Protein AF-A0A7X7MYJ8-F1 (afdb_monomer)

Radius of gyration: 13.51 Å; Cα contacts (8 Å, |Δi|>4): 88; chains: 1; bounding box: 29×26×34 Å

Sequence (82 aa):
MIKNRELPDSYPDFMVRSWNIYTFTLREKFINNIGFVLLSKEWVKALSLWIGNRRCLEVMAGSGVLSAELRKQGVNIIATDD

pLDDT: mean 84.58, std 13.77, range [42.75, 98.31]

Foldseek 3Di:
DDDPLDAAQDDDPCLVPPPDPVNVVVQVVCCVRPRNDRDHLPVLLVVLVVCDADAEEAECCPVVSSVVSSVVVVHNYDYPDD

Nearest PDB structures (foldseek):
  5bp9-assembly1_A  TM=7.375E-01  e=7.769E-02  Bacteroides fragilis NCTC 9343
  2i6g-assembly2_B  TM=6.113E-01  e=1.582E-01  Salmonella enterica subsp. enterica serovar Typhimurium str. LT2
  4dq0-assembly1_A  TM=6.016E-01  e=3.018E-01  Escherichia coli O157:H7 str. Sakai
  1r74-assembly1_A-2  TM=5.015E-01  e=7.460E-01  Homo sapiens
  3fkd-assembly2_B  TM=6.070E-01  e=2.547E+00  Porphyromonas gingivalis

Solvent-accessible surface area (backbone atoms only — no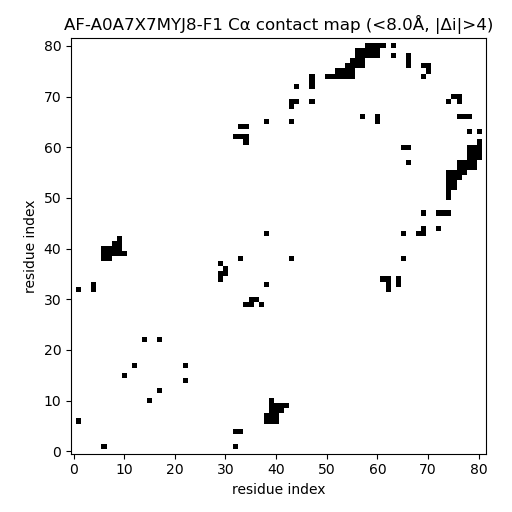t comparable to full-atom values): 5062 Å² total; per-residue (Å²): 139,67,76,87,85,52,67,46,64,67,78,62,64,65,78,78,73,45,94,46,76,68,50,56,62,48,46,56,54,39,40,79,74,53,26,88,68,92,70,26,48,55,56,50,52,55,49,44,63,71,56,46,91,49,82,46,74,41,77,81,33,64,75,38,46,66,58,54,53,35,42,77,70,69,36,51,65,46,62,37,70,129

Secondary structure (DSSP, 8-state):
--SSSPPPSS--HHHHH---HHHHHHHHHHHHHT-SS---HHHHHHHHHHHTT-EEEESS-TT-HHHHHHHHTT-EEEES--

Mean predicted aligned error: 5.66 Å

Structure (mmCIF, N/CA/C/O backbone):
data_AF-A0A7X7MYJ8-F1
#
_entry.id   AF-A0A7X7MYJ8-F1
#
loop_
_atom_site.group_PDB
_atom_site.id
_atom_site.type_symbol
_atom_site.label_atom_id
_atom_site.label_alt_id
_atom_site.label_comp_id
_atom_site.label_asym_id
_atom_site.label_entity_id
_atom_site.label_seq_id
_atom_site.pdbx_PDB_ins_code
_atom_site.Cartn_x
_atom_site.Cartn_y
_atom_site.Cartn_z
_atom_site.occupancy
_atom_site.B_iso_or_equiv
_atom_site.auth_seq_id
_atom_site.auth_comp_id
_atom_site.auth_asym_id
_atom_site.auth_atom_id
_atom_site.pdbx_PDB_model_num
ATOM 1 N N . MET A 1 1 ? 15.432 -4.335 -6.086 1.00 49.44 1 MET A N 1
ATOM 2 C CA . MET A 1 1 ? 14.854 -3.048 -5.653 1.00 49.44 1 MET A CA 1
ATOM 3 C C . MET A 1 1 ? 13.510 -3.194 -4.931 1.00 49.44 1 MET A C 1
ATOM 5 O O . MET A 1 1 ? 12.968 -2.187 -4.524 1.00 49.44 1 MET A O 1
ATOM 9 N N . ILE A 1 2 ? 13.032 -4.417 -4.662 1.00 50.94 2 ILE A N 1
ATOM 10 C CA . ILE A 1 2 ? 12.101 -4.713 -3.562 1.00 50.94 2 ILE A CA 1
ATOM 11 C C . ILE A 1 2 ? 12.697 -5.941 -2.866 1.00 50.94 2 ILE A C 1
ATOM 13 O O . ILE A 1 2 ? 12.377 -7.079 -3.190 1.00 50.94 2 ILE A O 1
ATOM 17 N N . LYS A 1 3 ? 13.715 -5.733 -2.029 1.00 42.75 3 LYS A N 1
ATOM 18 C CA . LYS A 1 3 ? 14.124 -6.756 -1.059 1.00 42.75 3 LYS A CA 1
ATOM 19 C C . LYS A 1 3 ? 13.323 -6.417 0.197 1.00 42.75 3 LYS A C 1
ATOM 21 O O . LYS A 1 3 ? 13.337 -5.260 0.591 1.00 42.75 3 LYS A O 1
ATOM 26 N N . ASN A 1 4 ? 12.610 -7.392 0.762 1.00 53.66 4 ASN A N 1
ATOM 27 C CA . ASN A 1 4 ? 11.849 -7.301 2.025 1.00 53.66 4 ASN A CA 1
ATOM 28 C C . ASN A 1 4 ? 10.398 -6.779 1.962 1.00 53.66 4 ASN A C 1
ATOM 30 O O . ASN A 1 4 ? 9.832 -6.493 3.009 1.00 53.66 4 ASN A O 1
ATOM 34 N N . ARG A 1 5 ? 9.759 -6.708 0.780 1.00 63.50 5 ARG A N 1
ATOM 35 C CA . ARG A 1 5 ? 8.374 -6.190 0.627 1.00 63.50 5 ARG A CA 1
ATOM 36 C C . ARG A 1 5 ? 8.183 -4.759 1.166 1.00 63.50 5 ARG A C 1
ATOM 38 O O . ARG A 1 5 ? 7.068 -4.366 1.490 1.00 63.50 5 ARG A O 1
ATOM 45 N N . GLU A 1 6 ? 9.257 -3.981 1.263 1.00 77.69 6 GLU A N 1
ATOM 46 C CA . GLU A 1 6 ? 9.191 -2.582 1.683 1.00 77.69 6 GLU A CA 1
ATOM 47 C C . GLU A 1 6 ? 8.982 -1.668 0.475 1.00 77.69 6 GLU A C 1
ATOM 49 O O . GLU A 1 6 ? 9.656 -1.807 -0.550 1.00 77.69 6 GLU A O 1
ATOM 54 N N . LEU A 1 7 ? 8.048 -0.723 0.611 1.00 86.50 7 LEU A N 1
ATOM 55 C CA . LEU A 1 7 ? 7.848 0.337 -0.371 1.00 86.50 7 LEU A CA 1
ATOM 56 C C . LEU A 1 7 ? 8.972 1.382 -0.281 1.00 86.50 7 LEU A C 1
ATOM 58 O O . LEU A 1 7 ? 9.426 1.695 0.825 1.00 86.50 7 LEU A O 1
ATOM 62 N N . PRO A 1 8 ? 9.392 1.979 -1.409 1.00 88.81 8 PRO A N 1
ATOM 63 C CA . PRO A 1 8 ? 10.270 3.141 -1.373 1.00 88.81 8 PRO A CA 1
ATOM 64 C C . PRO A 1 8 ? 9.538 4.354 -0.78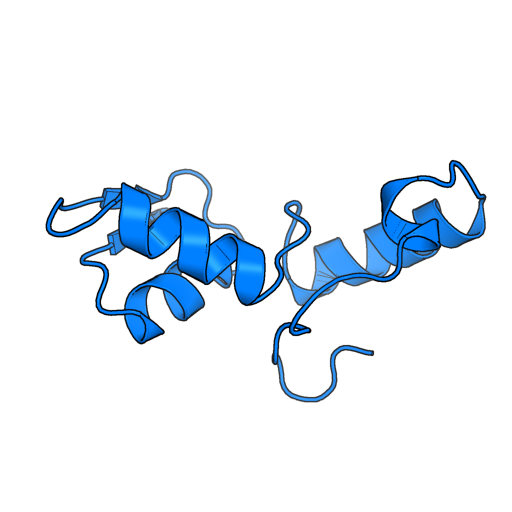2 1.00 88.81 8 PRO A C 1
ATOM 66 O O . PRO A 1 8 ? 8.308 4.448 -0.846 1.00 88.81 8 PRO A O 1
ATOM 69 N N . ASP A 1 9 ? 10.294 5.308 -0.234 1.00 90.25 9 ASP A N 1
ATOM 70 C CA . ASP A 1 9 ? 9.721 6.566 0.261 1.00 90.25 9 ASP A CA 1
ATOM 71 C C . ASP A 1 9 ? 9.064 7.345 -0.894 1.00 90.25 9 ASP A C 1
ATOM 73 O O . ASP A 1 9 ? 7.894 7.724 -0.808 1.00 90.25 9 ASP A O 1
ATOM 77 N N . SER A 1 10 ? 9.775 7.450 -2.020 1.00 89.19 10 SER A N 1
ATOM 78 C CA . SER A 1 10 ? 9.319 8.037 -3.282 1.00 89.19 10 SER A CA 1
ATOM 79 C C . SER A 1 10 ? 10.011 7.378 -4.483 1.00 89.19 10 SER A C 1
ATOM 81 O O . SER A 1 10 ? 10.988 6.637 -4.331 1.00 89.19 10 SER A O 1
ATOM 83 N N . TYR A 1 11 ? 9.490 7.617 -5.691 1.00 84.12 11 TYR A N 1
ATOM 84 C CA . TYR A 1 11 ? 10.122 7.151 -6.926 1.00 84.12 11 TYR A CA 1
ATOM 85 C C . TYR A 1 11 ? 10.943 8.266 -7.579 1.00 84.12 11 TYR A C 1
ATOM 87 O O . TYR A 1 11 ? 10.476 9.401 -7.647 1.00 84.12 11 TYR A O 1
ATOM 95 N N . PRO A 1 12 ? 12.130 7.949 -8.123 1.00 82.19 12 PRO A N 1
ATOM 96 C CA . PRO A 1 12 ? 12.889 8.876 -8.952 1.00 82.19 12 PRO A CA 1
ATOM 97 C C . PRO A 1 12 ? 12.072 9.432 -10.126 1.00 82.19 12 PRO A C 1
ATOM 99 O O . PRO A 1 12 ? 11.341 8.686 -10.783 1.00 82.19 12 PRO A O 1
ATOM 102 N N . ASP A 1 13 ? 12.287 10.706 -10.467 1.00 79.88 13 ASP A N 1
ATOM 103 C CA . ASP A 1 13 ? 11.561 11.406 -11.540 1.00 79.88 13 ASP A CA 1
ATOM 104 C C . ASP A 1 13 ? 11.589 10.666 -12.880 1.00 79.88 13 ASP A C 1
ATOM 106 O O . ASP A 1 13 ? 10.584 10.621 -13.590 1.00 79.88 13 ASP A O 1
ATOM 110 N N . PHE A 1 14 ? 12.713 10.035 -13.231 1.00 76.44 14 PHE A N 1
ATOM 111 C CA . PHE A 1 14 ? 12.825 9.300 -14.492 1.00 76.44 14 PHE A CA 1
ATOM 112 C C . PHE A 1 14 ? 11.845 8.118 -14.570 1.00 76.44 14 PHE A C 1
ATOM 114 O O . PHE A 1 14 ? 11.416 7.754 -15.661 1.00 76.44 14 PHE A O 1
ATOM 121 N N . MET A 1 15 ? 11.459 7.527 -13.439 1.00 70.38 15 MET A N 1
ATOM 122 C CA . MET A 1 15 ? 10.509 6.413 -13.395 1.00 70.38 15 MET A CA 1
ATOM 123 C C . MET A 1 15 ? 9.067 6.881 -13.611 1.00 70.38 15 MET A C 1
ATOM 125 O O . MET A 1 15 ? 8.248 6.123 -14.117 1.00 70.38 15 MET A O 1
ATOM 129 N N . VAL A 1 16 ? 8.776 8.133 -13.248 1.00 69.62 16 VAL A N 1
ATOM 130 C CA . VAL A 1 16 ? 7.441 8.739 -13.345 1.00 69.62 16 VAL A CA 1
ATOM 131 C C . VAL A 1 16 ? 7.257 9.490 -14.668 1.00 69.62 16 VAL A C 1
ATOM 133 O O . VAL A 1 16 ? 6.155 9.542 -15.205 1.00 69.62 16 VAL A O 1
ATOM 136 N N . ARG A 1 17 ? 8.332 10.075 -15.213 1.00 69.06 17 ARG A N 1
ATOM 137 C CA . ARG A 1 17 ? 8.283 11.003 -16.356 1.00 69.06 17 ARG A CA 1
ATOM 138 C C . ARG A 1 17 ? 8.880 10.457 -17.656 1.00 69.06 17 ARG A C 1
ATOM 140 O O . ARG A 1 17 ? 8.731 11.116 -18.682 1.00 69.06 17 ARG A O 1
ATOM 147 N N . SER A 1 18 ? 9.566 9.307 -17.651 1.00 65.44 18 SER A N 1
ATOM 148 C CA . SER A 1 18 ? 10.207 8.773 -18.866 1.00 65.44 18 SER A CA 1
ATOM 149 C C . SER A 1 18 ? 9.479 7.562 -19.463 1.00 65.44 18 SER A C 1
ATOM 151 O O . SER A 1 18 ? 9.286 6.528 -18.821 1.00 65.44 18 SER A O 1
ATOM 153 N N . TRP A 1 19 ? 9.144 7.666 -20.750 1.00 59.00 19 TRP A N 1
ATOM 154 C CA . TRP A 1 19 ? 8.601 6.585 -21.583 1.00 59.00 19 TRP A CA 1
ATOM 155 C C . TRP A 1 19 ? 9.710 5.663 -22.124 1.00 59.00 19 TRP A C 1
ATOM 157 O O . TRP A 1 19 ? 9.755 5.346 -23.310 1.00 59.00 19 TRP A O 1
ATOM 167 N N . ASN A 1 20 ? 10.672 5.289 -21.280 1.00 66.00 20 ASN A N 1
ATOM 168 C CA . ASN A 1 20 ? 11.805 4.460 -21.683 1.00 66.00 20 ASN A CA 1
ATOM 169 C C . ASN A 1 20 ? 11.415 2.963 -21.765 1.00 66.00 20 ASN A C 1
ATOM 171 O O . ASN A 1 20 ? 10.566 2.473 -21.024 1.00 66.00 20 ASN A O 1
ATOM 175 N N . ILE A 1 21 ? 12.070 2.189 -22.635 1.00 59.00 21 ILE A N 1
ATOM 176 C CA . ILE A 1 21 ? 11.898 0.731 -22.725 1.00 59.00 21 ILE A CA 1
ATOM 177 C C . ILE A 1 21 ? 12.256 0.015 -21.409 1.00 59.00 21 ILE A C 1
ATOM 179 O O . ILE A 1 21 ? 11.641 -0.987 -21.036 1.00 59.00 21 ILE A O 1
ATOM 183 N N . TYR A 1 22 ? 13.191 0.582 -20.639 1.00 64.19 22 TYR A N 1
ATOM 184 C CA . TYR A 1 22 ? 13.513 0.108 -19.292 1.00 64.19 22 TYR A CA 1
ATOM 185 C C . TYR A 1 22 ? 12.332 0.264 -18.317 1.00 64.19 22 TYR A C 1
ATOM 187 O O . TYR A 1 22 ? 12.185 -0.553 -17.408 1.00 64.19 22 TYR A O 1
ATOM 195 N N . THR A 1 23 ? 11.439 1.238 -18.525 1.00 66.94 23 THR A N 1
ATOM 196 C CA . THR A 1 23 ? 10.247 1.441 -17.688 1.00 66.94 23 THR A CA 1
ATOM 197 C C . THR A 1 23 ? 9.234 0.299 -17.857 1.00 66.94 23 THR A C 1
ATOM 199 O O . THR A 1 23 ? 8.615 -0.117 -16.878 1.00 66.94 23 THR A O 1
ATOM 202 N N . PHE A 1 24 ? 9.128 -0.300 -19.052 1.00 69.38 24 PHE A N 1
ATOM 203 C CA . PHE A 1 24 ? 8.251 -1.458 -19.296 1.00 69.38 24 PHE A CA 1
ATOM 204 C C . PHE A 1 24 ? 8.723 -2.725 -18.573 1.00 69.38 24 PHE A C 1
ATOM 206 O O . PHE A 1 24 ? 7.927 -3.414 -17.938 1.00 69.38 24 PHE A O 1
ATOM 213 N N . THR A 1 25 ? 10.024 -3.022 -18.610 1.00 75.81 25 THR A N 1
ATOM 214 C CA . THR A 1 25 ? 10.570 -4.193 -17.894 1.00 75.81 25 THR A CA 1
ATOM 215 C C . THR A 1 25 ? 10.513 -4.028 -16.375 1.00 75.81 25 THR A C 1
ATOM 217 O O . THR A 1 25 ? 10.333 -5.007 -15.648 1.00 75.81 25 THR A O 1
ATOM 220 N N . LEU A 1 26 ? 10.625 -2.792 -15.876 1.00 77.25 26 LEU A N 1
ATOM 221 C CA . LEU A 1 26 ? 10.386 -2.481 -14.469 1.00 77.25 26 LEU A CA 1
ATOM 222 C C . LEU A 1 26 ? 8.924 -2.721 -14.091 1.00 77.25 26 LEU A C 1
ATOM 224 O O . LEU A 1 26 ? 8.676 -3.363 -13.073 1.00 77.25 26 LEU A O 1
ATOM 228 N N . ARG A 1 27 ? 7.970 -2.280 -14.918 1.00 77.94 27 ARG A N 1
ATOM 229 C CA . ARG A 1 27 ? 6.533 -2.473 -14.680 1.00 77.94 27 ARG A CA 1
ATOM 230 C C . ARG A 1 27 ? 6.167 -3.943 -14.463 1.00 77.94 27 ARG A C 1
ATOM 232 O O . ARG A 1 27 ? 5.486 -4.250 -13.491 1.00 77.94 27 ARG A O 1
ATOM 239 N N . GLU A 1 28 ? 6.658 -4.849 -15.305 1.00 81.25 28 GLU A N 1
ATOM 240 C CA . GLU A 1 28 ? 6.413 -6.292 -15.140 1.00 81.25 28 GLU A CA 1
ATOM 241 C C . GLU A 1 28 ? 6.952 -6.820 -13.804 1.00 81.25 28 GLU A C 1
ATOM 243 O O . GLU A 1 28 ? 6.309 -7.615 -13.117 1.00 81.25 28 GLU A O 1
ATOM 248 N N . LYS A 1 29 ? 8.119 -6.334 -13.369 1.00 79.69 29 LYS A N 1
ATOM 249 C CA . LYS A 1 29 ? 8.662 -6.687 -12.052 1.00 79.69 29 LYS A CA 1
ATOM 250 C C . LYS A 1 29 ? 7.821 -6.110 -10.911 1.00 79.69 29 LYS A C 1
ATOM 252 O O . LYS A 1 29 ? 7.655 -6.795 -9.906 1.00 79.69 29 LYS A O 1
ATOM 257 N N . PHE A 1 30 ? 7.286 -4.898 -11.052 1.00 80.19 30 PHE A N 1
ATOM 258 C CA . PHE A 1 30 ? 6.390 -4.293 -10.061 1.00 80.19 30 PHE A CA 1
ATOM 259 C C . PHE A 1 30 ? 5.091 -5.079 -9.920 1.00 80.19 30 PHE A C 1
ATOM 261 O O . PHE A 1 30 ? 4.713 -5.429 -8.806 1.00 80.19 30 PHE A O 1
ATOM 268 N N . ILE A 1 31 ? 4.461 -5.437 -11.035 1.00 83.75 31 ILE A N 1
ATOM 269 C CA . ILE A 1 31 ? 3.194 -6.175 -11.025 1.00 83.75 31 ILE A CA 1
ATOM 270 C C . ILE A 1 31 ? 3.334 -7.514 -10.326 1.00 83.75 31 ILE A C 1
ATOM 272 O O . ILE A 1 31 ? 2.519 -7.839 -9.472 1.00 83.75 31 ILE A O 1
ATOM 276 N N . ASN A 1 32 ? 4.411 -8.239 -10.617 1.00 81.38 32 ASN A N 1
ATOM 277 C CA . ASN A 1 32 ? 4.648 -9.546 -10.017 1.00 81.38 32 ASN A CA 1
ATOM 278 C C . ASN A 1 32 ? 4.987 -9.497 -8.515 1.00 81.38 32 ASN A C 1
ATOM 280 O O . ASN A 1 32 ? 4.966 -10.538 -7.868 1.00 81.38 32 ASN A O 1
ATOM 284 N N . ASN A 1 33 ? 5.337 -8.332 -7.950 1.00 77.75 33 ASN A N 1
ATOM 285 C CA . ASN A 1 33 ? 5.782 -8.226 -6.550 1.00 77.75 33 ASN A CA 1
ATOM 286 C C . ASN A 1 33 ? 4.916 -7.316 -5.661 1.00 77.75 33 ASN A C 1
ATOM 288 O O . ASN A 1 33 ? 4.931 -7.487 -4.445 1.00 77.75 33 ASN A O 1
ATOM 292 N N . ILE A 1 34 ? 4.223 -6.330 -6.234 1.00 82.00 34 ILE A N 1
ATOM 293 C CA . ILE A 1 34 ? 3.451 -5.304 -5.511 1.00 82.00 34 ILE A CA 1
ATOM 294 C C . ILE A 1 34 ? 2.021 -5.199 -6.034 1.00 82.00 34 ILE A C 1
ATOM 296 O O . ILE A 1 34 ? 1.108 -4.953 -5.251 1.00 82.00 34 ILE A O 1
ATOM 300 N N . GLY A 1 35 ? 1.838 -5.335 -7.346 1.00 82.25 35 GLY A N 1
ATOM 301 C CA . GLY A 1 35 ? 0.560 -5.131 -8.016 1.00 82.25 35 GLY A CA 1
ATOM 302 C C . GLY A 1 35 ? 0.631 -4.048 -9.088 1.00 82.25 35 GLY A C 1
ATOM 303 O O . GLY A 1 35 ? 1.694 -3.521 -9.419 1.00 82.25 35 GLY A O 1
ATOM 304 N N . PHE A 1 36 ? -0.523 -3.747 -9.678 1.00 84.44 36 PHE A N 1
ATOM 305 C CA . PHE A 1 36 ? -0.621 -2.830 -10.814 1.00 84.44 36 PHE A CA 1
ATOM 306 C C . PHE A 1 36 ? -0.265 -1.383 -10.453 1.00 84.44 36 PHE A C 1
ATOM 308 O O . PHE A 1 36 ? 0.307 -0.659 -11.268 1.00 84.44 36 PHE A O 1
ATOM 315 N N . VAL A 1 37 ? -0.605 -0.961 -9.235 1.00 84.06 37 VAL A N 1
ATOM 316 C CA . VAL A 1 37 ? -0.386 0.408 -8.768 1.00 84.06 37 VAL A CA 1
ATOM 317 C C . VAL A 1 37 ? 1.062 0.592 -8.318 1.00 84.06 37 VAL A C 1
ATOM 319 O O . VAL A 1 37 ? 1.600 -0.194 -7.540 1.00 84.06 37 VAL A O 1
ATOM 322 N N . LEU A 1 38 ? 1.685 1.679 -8.773 1.00 85.69 38 LEU A N 1
ATOM 323 C CA . LEU A 1 38 ? 3.018 2.082 -8.342 1.00 85.69 38 LEU A CA 1
ATOM 324 C C . LEU A 1 38 ? 2.937 2.792 -6.978 1.00 85.69 38 LEU A C 1
ATOM 326 O O . LEU A 1 38 ? 2.633 3.980 -6.906 1.00 85.69 38 LEU A O 1
ATOM 330 N N . LEU A 1 39 ? 3.187 2.057 -5.892 1.00 89.00 39 LEU A N 1
ATOM 331 C CA . LEU A 1 39 ? 3.019 2.544 -4.516 1.00 89.00 39 LEU A CA 1
ATOM 332 C C . LEU A 1 39 ? 4.323 3.076 -3.911 1.00 89.00 39 LEU A C 1
ATOM 334 O O . LEU A 1 39 ? 5.357 2.413 -3.991 1.00 89.00 39 LEU A O 1
ATOM 338 N N . SER A 1 40 ? 4.266 4.236 -3.257 1.00 91.75 40 SER A N 1
ATOM 339 C CA . SER A 1 40 ? 5.330 4.770 -2.394 1.00 91.75 40 SER A CA 1
ATOM 340 C C . SER A 1 40 ? 4.770 5.135 -1.019 1.00 91.75 40 SER A C 1
ATOM 342 O O . SER A 1 40 ? 3.563 5.353 -0.876 1.00 91.75 40 SER A O 1
ATOM 344 N N . LYS A 1 41 ? 5.623 5.232 0.005 1.00 93.62 41 LYS A N 1
ATOM 345 C CA . LYS A 1 41 ? 5.163 5.602 1.3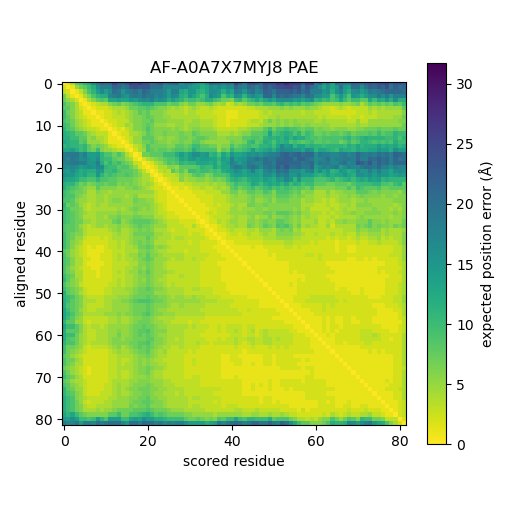55 1.00 93.62 41 LYS A CA 1
ATOM 346 C C . LYS A 1 41 ? 4.579 7.011 1.402 1.00 93.62 41 LYS A C 1
ATOM 348 O O . LYS A 1 41 ? 3.595 7.219 2.106 1.00 93.62 41 LYS A O 1
ATOM 353 N N . GLU A 1 42 ? 5.140 7.965 0.656 1.00 94.44 42 GLU A N 1
ATOM 354 C CA . GLU A 1 42 ? 4.577 9.319 0.559 1.00 94.44 42 GLU A CA 1
ATOM 355 C C . GLU A 1 42 ? 3.148 9.298 0.010 1.00 94.44 42 GLU A C 1
ATOM 357 O O . GLU A 1 42 ? 2.255 9.930 0.577 1.00 94.44 42 GLU A O 1
ATOM 362 N N . TRP A 1 43 ? 2.914 8.514 -1.046 1.00 93.88 43 TRP A N 1
ATOM 363 C CA . TRP A 1 43 ? 1.594 8.379 -1.652 1.00 93.88 43 TRP A CA 1
ATOM 364 C C . TRP A 1 43 ? 0.597 7.715 -0.695 1.00 93.88 43 TRP A C 1
ATOM 366 O O . TRP A 1 43 ? -0.502 8.233 -0.489 1.00 93.88 43 TRP A O 1
ATOM 376 N N . VAL A 1 44 ? 0.998 6.618 -0.039 1.00 96.06 44 VAL A N 1
ATOM 377 C CA . VAL A 1 44 ? 0.153 5.923 0.948 1.00 96.06 44 VAL A CA 1
ATOM 378 C C . VAL A 1 44 ? -0.180 6.836 2.128 1.00 96.06 44 VAL A C 1
ATOM 380 O O . VAL A 1 44 ? -1.322 6.852 2.582 1.00 96.06 44 VAL A O 1
ATOM 383 N N . LYS A 1 45 ? 0.785 7.627 2.610 1.00 97.62 45 LYS 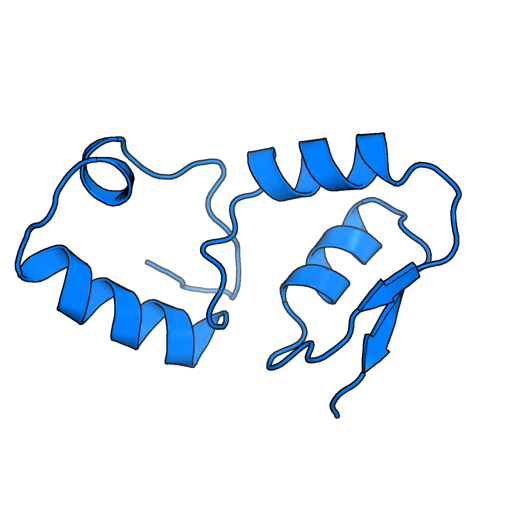A N 1
ATOM 384 C CA . LYS A 1 45 ? 0.574 8.586 3.701 1.00 97.62 45 LYS A CA 1
ATOM 385 C C . LYS A 1 45 ? -0.399 9.697 3.307 1.00 97.62 45 LYS A C 1
ATOM 387 O O . LYS A 1 45 ? -1.263 10.063 4.097 1.00 97.62 45 LYS A O 1
ATOM 392 N N . ALA A 1 46 ? -0.285 10.238 2.096 1.00 97.50 46 ALA A N 1
ATOM 393 C CA . ALA A 1 46 ? -1.234 11.238 1.611 1.00 97.50 46 ALA A CA 1
ATOM 394 C C . ALA A 1 46 ? -2.656 10.659 1.521 1.00 97.50 46 ALA A C 1
ATOM 396 O O . ALA A 1 46 ? -3.618 11.293 1.962 1.00 97.50 46 ALA A O 1
ATOM 397 N N . LEU A 1 47 ? -2.783 9.429 1.014 1.00 97.31 47 LEU A N 1
ATOM 398 C CA . LEU A 1 47 ? -4.067 8.743 0.929 1.00 97.31 47 LEU A CA 1
ATOM 399 C C . LEU A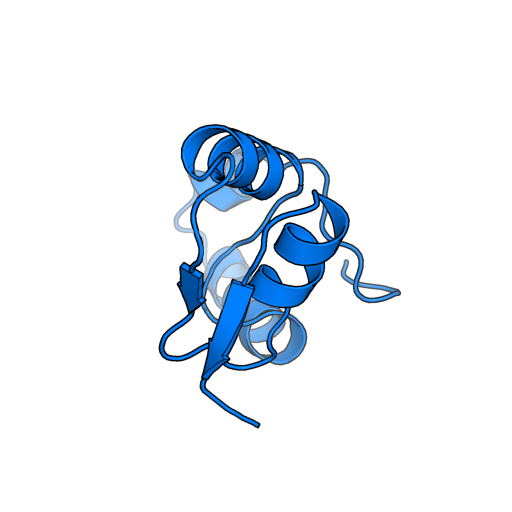 1 47 ? -4.651 8.431 2.315 1.00 97.31 47 LEU A C 1
ATOM 401 O O . LEU A 1 47 ? -5.841 8.657 2.525 1.00 97.31 47 LEU A O 1
ATOM 405 N N . SER A 1 48 ? -3.845 7.962 3.274 1.00 98.19 48 SER A N 1
ATOM 406 C CA . SER A 1 48 ? -4.331 7.655 4.626 1.00 98.19 48 SER A CA 1
ATOM 407 C C . SER A 1 48 ? -4.883 8.897 5.328 1.00 98.19 48 SER A C 1
ATOM 409 O O . SER A 1 48 ? -5.952 8.831 5.935 1.00 98.19 48 SER A O 1
ATOM 411 N N . LEU A 1 49 ? -4.220 10.049 5.171 1.00 98.31 49 LEU A N 1
ATOM 412 C CA . LEU A 1 49 ? -4.696 11.333 5.693 1.00 98.31 49 LEU A CA 1
ATOM 413 C C . LEU A 1 49 ? -6.023 11.760 5.057 1.00 98.31 49 LEU A C 1
ATOM 415 O O . LEU A 1 49 ? -6.909 12.249 5.756 1.00 98.31 49 LEU A O 1
ATOM 419 N N . TRP A 1 50 ? -6.185 11.553 3.749 1.00 98.25 50 TRP A N 1
ATOM 420 C CA . TRP A 1 50 ? -7.437 11.854 3.054 1.00 98.25 50 TRP A CA 1
ATOM 421 C C . TRP A 1 50 ? -8.587 10.929 3.491 1.00 98.25 50 TRP A C 1
ATOM 423 O O . TRP A 1 50 ? -9.709 11.397 3.723 1.00 98.25 50 TRP A O 1
ATOM 433 N N . ILE A 1 51 ? -8.310 9.628 3.654 1.00 98.25 51 ILE A N 1
ATOM 434 C CA . ILE A 1 51 ? -9.278 8.640 4.153 1.00 98.25 51 ILE A CA 1
ATOM 435 C C . ILE A 1 51 ? -9.726 8.997 5.577 1.00 98.25 51 ILE A C 1
ATOM 437 O O . ILE A 1 51 ? -10.929 8.959 5.869 1.00 98.25 51 ILE A O 1
ATOM 441 N N . GLY A 1 52 ? -8.786 9.370 6.449 1.00 97.44 52 GLY A N 1
ATOM 442 C CA . GLY A 1 52 ? -9.046 9.688 7.850 1.00 97.44 52 GLY A CA 1
ATOM 443 C C . GLY A 1 52 ? -9.650 8.498 8.604 1.00 97.44 52 GLY A C 1
ATOM 444 O O . GLY A 1 52 ? -9.163 7.376 8.509 1.00 97.44 52 GLY A O 1
ATOM 445 N N . ASN A 1 53 ? -10.750 8.731 9.324 1.00 97.38 53 ASN A N 1
ATOM 446 C CA . ASN A 1 53 ? -11.389 7.724 10.189 1.00 97.38 53 ASN A CA 1
ATOM 447 C C . ASN A 1 53 ? -12.488 6.897 9.493 1.00 97.38 53 ASN A C 1
ATOM 449 O O . ASN A 1 53 ? -13.297 6.246 10.158 1.00 97.38 53 ASN A O 1
ATOM 453 N N . ARG A 1 54 ? -12.593 6.966 8.162 1.00 98.06 54 ARG A N 1
ATOM 454 C CA . ARG A 1 54 ? -13.634 6.248 7.412 1.00 98.06 54 ARG A CA 1
ATOM 455 C C . ARG A 1 54 ? -13.310 4.755 7.338 1.00 98.06 54 ARG A C 1
ATOM 457 O O . ARG A 1 54 ? -12.149 4.358 7.353 1.00 98.06 54 ARG A O 1
ATOM 464 N N . ARG A 1 55 ? -14.357 3.932 7.229 1.00 97.88 55 ARG A N 1
ATOM 465 C CA . ARG A 1 55 ? -14.213 2.509 6.895 1.00 97.88 55 ARG A CA 1
ATOM 466 C C . ARG A 1 55 ? -14.147 2.359 5.383 1.00 97.88 55 ARG A C 1
ATOM 468 O O . ARG A 1 55 ? -15.011 2.893 4.689 1.00 97.88 55 ARG A O 1
ATOM 475 N N . CYS A 1 56 ? -13.153 1.630 4.899 1.00 97.38 56 CYS A N 1
ATOM 476 C CA . CYS A 1 56 ? -12.901 1.445 3.476 1.00 97.38 56 CYS A CA 1
ATOM 477 C C . CYS A 1 56 ? -12.981 -0.030 3.077 1.00 97.38 56 CYS A C 1
ATOM 479 O O . CYS A 1 56 ? -12.637 -0.922 3.852 1.00 97.38 56 CYS A O 1
ATOM 481 N N . LEU A 1 57 ? -13.402 -0.258 1.836 1.00 97.31 57 LEU A N 1
ATOM 482 C CA . LEU A 1 57 ? -13.265 -1.527 1.136 1.00 97.31 57 LEU A CA 1
ATOM 483 C C . LEU A 1 57 ? -12.342 -1.284 -0.062 1.00 97.31 57 LEU A C 1
ATOM 485 O O . LEU A 1 57 ? -12.645 -0.426 -0.891 1.00 97.31 57 LEU A O 1
ATOM 489 N N . GLU A 1 58 ? -11.221 -1.990 -0.139 1.00 95.25 58 GLU A N 1
ATOM 490 C CA . GLU A 1 58 ? -10.385 -2.028 -1.339 1.00 95.25 58 GLU A CA 1
ATOM 491 C C . GLU A 1 58 ? -10.941 -3.090 -2.280 1.00 95.25 58 GLU A C 1
ATOM 493 O O . GLU A 1 58 ? -10.963 -4.265 -1.927 1.00 95.25 58 GLU A O 1
ATOM 498 N N . VAL A 1 59 ? -11.399 -2.666 -3.456 1.00 95.75 59 VAL A N 1
ATOM 499 C CA . VAL A 1 59 ? -11.896 -3.564 -4.499 1.00 95.75 59 VAL A CA 1
ATOM 500 C C . VAL A 1 59 ? -10.745 -3.921 -5.437 1.00 95.75 59 VAL A C 1
ATOM 502 O O . VAL A 1 59 ? -10.040 -3.018 -5.883 1.00 95.75 59 VAL A O 1
ATOM 505 N N . MET A 1 60 ? -10.593 -5.208 -5.761 1.00 92.44 60 MET A N 1
ATOM 506 C CA . MET A 1 60 ? -9.469 -5.753 -6.538 1.00 92.44 60 MET A CA 1
ATOM 507 C C . MET A 1 60 ? -8.105 -5.496 -5.870 1.00 92.44 60 MET A C 1
ATOM 509 O O . MET A 1 60 ? -7.220 -4.869 -6.460 1.00 92.44 60 MET A O 1
ATOM 513 N N . ALA A 1 61 ? -7.943 -5.936 -4.617 1.00 90.81 61 ALA A N 1
ATOM 514 C CA . ALA A 1 61 ? -6.738 -5.671 -3.835 1.00 90.81 61 ALA A CA 1
ATOM 515 C C . ALA A 1 61 ? -5.489 -6.390 -4.373 1.00 90.81 61 ALA A C 1
ATOM 517 O O . ALA A 1 61 ? -4.366 -6.029 -4.002 1.00 90.81 61 ALA A O 1
ATOM 518 N N . GLY A 1 62 ? -5.647 -7.392 -5.246 1.00 89.44 62 GLY A N 1
ATOM 519 C CA . GLY A 1 62 ? -4.527 -8.138 -5.811 1.00 89.44 62 GLY A CA 1
ATOM 520 C C . GLY A 1 62 ? -3.663 -8.746 -4.705 1.00 89.44 62 GLY A C 1
ATOM 521 O O . GLY A 1 62 ? -4.144 -9.520 -3.892 1.00 89.44 62 GLY A O 1
ATOM 522 N N . SER A 1 63 ? -2.383 -8.369 -4.620 1.00 86.38 63 SER A N 1
ATOM 523 C CA . SER A 1 63 ? -1.493 -8.863 -3.555 1.00 86.38 63 SER A CA 1
ATOM 524 C C . SER A 1 63 ? -1.693 -8.188 -2.189 1.00 86.38 63 SER A C 1
ATOM 526 O O . SER A 1 63 ? -0.899 -8.414 -1.275 1.00 86.38 63 SER A O 1
ATOM 528 N N . GLY A 1 64 ? -2.680 -7.298 -2.045 1.00 90.44 64 GLY A N 1
ATOM 529 C CA . GLY A 1 64 ? -3.060 -6.673 -0.775 1.00 90.44 64 GLY A CA 1
ATOM 530 C C . GLY A 1 64 ? -2.035 -5.693 -0.198 1.00 90.44 64 GLY A C 1
ATOM 531 O O . GLY A 1 64 ? -2.146 -5.301 0.965 1.00 90.44 64 GLY A O 1
ATOM 532 N N . VAL A 1 65 ? -1.025 -5.287 -0.978 1.00 90.94 65 VAL A N 1
ATOM 533 C CA . VAL A 1 65 ? 0.072 -4.427 -0.497 1.00 90.94 65 VAL A CA 1
ATOM 534 C C . VAL A 1 65 ? -0.443 -3.049 -0.091 1.00 90.94 65 VAL A C 1
ATOM 536 O O . VAL A 1 65 ? -0.045 -2.542 0.955 1.00 90.94 65 VAL A O 1
ATOM 539 N N . LEU A 1 66 ? -1.368 -2.462 -0.856 1.00 92.62 66 LEU A N 1
ATOM 540 C 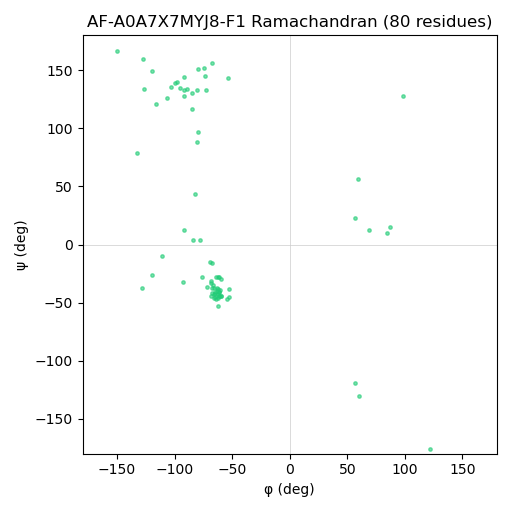CA . LEU A 1 66 ? -1.967 -1.176 -0.501 1.00 92.62 66 LEU A CA 1
ATOM 541 C C . LEU A 1 66 ? -2.743 -1.266 0.819 1.00 92.62 66 LEU A C 1
ATOM 543 O O . LEU A 1 66 ? -2.455 -0.504 1.743 1.00 92.62 66 LEU A O 1
ATOM 547 N N . SER A 1 67 ? -3.666 -2.225 0.947 1.00 94.38 67 SER A N 1
ATOM 548 C CA . SER A 1 67 ? -4.362 -2.496 2.211 1.00 94.38 67 SER A CA 1
ATOM 549 C C . SER A 1 67 ? -3.406 -2.707 3.383 1.00 94.38 67 SER A C 1
ATOM 551 O O . SER A 1 67 ? -3.624 -2.151 4.460 1.00 94.38 67 SER A O 1
ATOM 553 N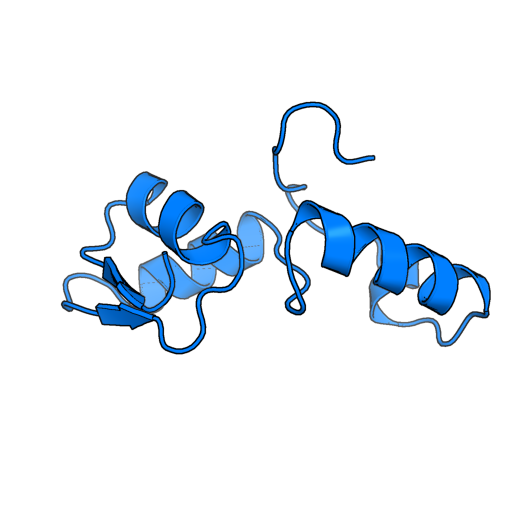 N . ALA A 1 68 ? -2.337 -3.489 3.204 1.00 93.06 68 ALA A N 1
ATOM 554 C CA . ALA A 1 68 ? -1.360 -3.738 4.259 1.00 93.06 68 ALA A CA 1
ATOM 555 C C . ALA A 1 68 ? -0.672 -2.444 4.721 1.00 93.06 68 ALA A C 1
ATOM 557 O O . ALA A 1 68 ? -0.554 -2.204 5.923 1.00 93.06 68 ALA A O 1
ATOM 558 N N . GLU A 1 69 ? -0.261 -1.586 3.789 1.00 93.88 69 GLU A N 1
ATOM 559 C CA . GLU A 1 69 ? 0.392 -0.315 4.109 1.00 93.88 69 GLU A CA 1
ATOM 560 C C . GLU A 1 69 ? -0.579 0.714 4.708 1.00 93.88 69 GLU A C 1
ATOM 562 O O . GLU A 1 69 ? -0.226 1.414 5.655 1.00 93.88 69 GLU A O 1
ATOM 567 N N . LEU A 1 70 ? -1.833 0.760 4.251 1.00 95.94 70 LEU A N 1
ATOM 568 C CA . LEU A 1 70 ? -2.866 1.616 4.846 1.00 95.94 70 LEU A CA 1
ATOM 569 C C . LEU A 1 70 ? -3.213 1.189 6.280 1.00 95.94 70 LEU A C 1
ATOM 571 O O . LEU A 1 70 ? -3.375 2.047 7.149 1.00 95.94 70 LEU A O 1
ATOM 575 N N . ARG A 1 71 ? -3.249 -0.119 6.573 1.00 96.19 71 ARG A N 1
ATOM 576 C CA . ARG A 1 71 ? -3.430 -0.621 7.949 1.00 96.19 71 ARG A CA 1
ATOM 577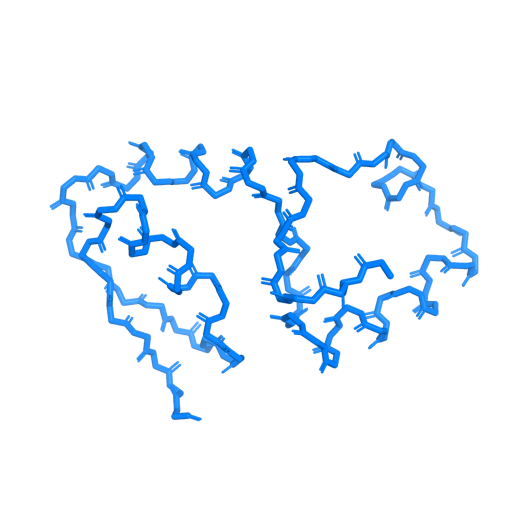 C C . ARG A 1 71 ? -2.290 -0.196 8.870 1.00 96.19 71 ARG A C 1
ATOM 579 O O . ARG A 1 71 ? -2.553 0.178 10.009 1.00 96.19 71 ARG A O 1
ATOM 586 N N . LYS A 1 72 ? -1.041 -0.175 8.384 1.00 95.44 72 LYS A N 1
ATOM 587 C CA . LYS A 1 72 ? 0.105 0.363 9.147 1.00 95.44 72 LYS A CA 1
ATOM 588 C C . LYS A 1 72 ? -0.057 1.853 9.476 1.00 95.44 72 LYS A C 1
ATOM 590 O O . LYS A 1 72 ? 0.452 2.298 10.497 1.00 95.44 72 LYS A O 1
ATOM 595 N N . GLN A 1 73 ? -0.785 2.608 8.648 1.00 96.75 73 GLN A N 1
ATOM 596 C CA . GLN A 1 73 ? -1.156 4.007 8.905 1.00 96.75 73 GLN A CA 1
ATOM 597 C C . GLN A 1 73 ? -2.418 4.157 9.783 1.00 96.75 73 GLN A C 1
ATOM 599 O O . GLN A 1 73 ? -2.880 5.275 9.992 1.00 96.75 73 GLN A O 1
ATOM 604 N N . GLY A 1 74 ? -2.994 3.058 10.285 1.00 97.50 74 GLY A N 1
ATOM 605 C CA . GLY A 1 74 ? -4.182 3.067 11.146 1.00 97.50 74 GLY A CA 1
ATOM 606 C C . GLY A 1 74 ? -5.523 3.118 10.406 1.00 97.50 74 GLY A C 1
ATOM 607 O O . GLY A 1 74 ? -6.560 3.300 11.041 1.00 97.50 74 GLY A O 1
ATOM 608 N N . VAL A 1 75 ? -5.539 2.949 9.080 1.00 98.25 75 VAL A N 1
ATOM 609 C CA . VAL A 1 75 ? -6.783 2.969 8.300 1.00 98.25 75 VAL A CA 1
ATOM 610 C C . VAL A 1 75 ? -7.596 1.695 8.541 1.00 98.25 75 VAL A C 1
ATOM 612 O O . VAL A 1 75 ? -7.084 0.578 8.443 1.00 98.25 75 VAL A O 1
ATOM 615 N N . ASN A 1 76 ? -8.897 1.862 8.789 1.00 97.81 76 ASN A N 1
ATOM 616 C CA . ASN A 1 76 ? -9.845 0.757 8.885 1.00 97.81 76 ASN A CA 1
ATOM 617 C C . ASN A 1 76 ? -10.278 0.303 7.481 1.00 97.81 76 ASN A C 1
ATOM 619 O O . ASN A 1 76 ? -11.252 0.817 6.925 1.00 97.81 76 ASN A O 1
ATOM 623 N N . ILE A 1 77 ? -9.522 -0.632 6.900 1.00 97.44 77 ILE A N 1
ATOM 624 C CA . ILE A 1 77 ? -9.731 -1.130 5.538 1.00 97.44 77 ILE A CA 1
ATOM 625 C C . ILE A 1 77 ? -9.840 -2.657 5.470 1.00 97.44 77 ILE A C 1
ATOM 627 O O . ILE A 1 77 ? -9.024 -3.401 6.031 1.00 97.44 77 ILE A O 1
ATOM 631 N N . ILE A 1 78 ? -10.842 -3.118 4.727 1.00 96.31 78 ILE A N 1
ATOM 632 C CA . ILE A 1 78 ? -11.027 -4.510 4.312 1.00 96.31 78 ILE A CA 1
ATOM 633 C C . ILE A 1 78 ? -10.608 -4.597 2.844 1.00 96.31 78 ILE A C 1
ATOM 635 O O . ILE A 1 78 ? -10.971 -3.725 2.062 1.00 96.31 78 ILE A O 1
ATOM 639 N N . ALA A 1 79 ? -9.842 -5.620 2.477 1.00 94.38 79 ALA A N 1
ATOM 640 C CA . ALA A 1 79 ? -9.463 -5.865 1.088 1.00 94.38 79 ALA A CA 1
ATOM 641 C C . ALA A 1 79 ? -10.367 -6.960 0.521 1.00 94.38 79 ALA A C 1
ATOM 643 O O . ALA A 1 79 ? -10.677 -7.914 1.235 1.00 94.38 79 ALA A O 1
ATOM 644 N N . THR A 1 80 ? -10.812 -6.805 -0.721 1.00 89.56 80 THR A N 1
ATOM 645 C CA . THR A 1 80 ? -11.390 -7.901 -1.500 1.00 89.56 80 THR A CA 1
ATOM 646 C C . THR A 1 80 ? -10.278 -8.550 -2.304 1.00 89.56 80 THR A C 1
ATOM 648 O O . THR A 1 80 ? -9.446 -7.815 -2.831 1.00 89.56 80 THR A O 1
ATOM 651 N N . ASP A 1 81 ? -10.349 -9.867 -2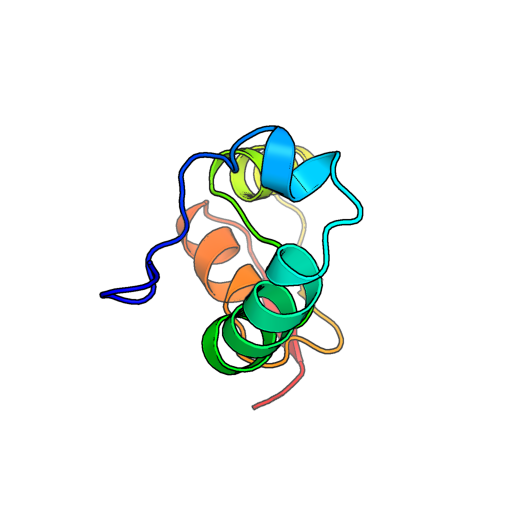.467 1.00 82.38 81 ASP A N 1
ATOM 652 C CA . ASP A 1 81 ? -9.313 -10.777 -2.980 1.00 82.38 81 ASP A CA 1
ATOM 653 C C . ASP A 1 81 ? -8.573 -11.458 -1.814 1.00 82.38 81 ASP A C 1
ATOM 655 O O . ASP A 1 81 ? -8.158 -10.790 -0.863 1.00 82.38 81 ASP A O 1
ATOM 659 N N . ASP A 1 82 ? -8.501 -12.793 -1.880 1.00 54.66 82 ASP A N 1
ATOM 660 C CA . ASP A 1 82 ? -7.765 -13.665 -0.947 1.00 54.66 82 ASP A CA 1
ATOM 661 C C . ASP A 1 82 ? -6.282 -13.771 -1.340 1.00 54.66 82 ASP A C 1
ATOM 663 O O . ASP A 1 82 ? -6.001 -14.007 -2.542 1.00 54.66 82 ASP A O 1
#